Protein AF-A0A382N8J2-F1 (afdb_monomer)

Mean predicted aligned error: 7.09 Å

Sequence (133 aa):
MARNKLDDNQYTPSFSGHETFPLKYGWLKKVYDAVASREIHNGSDENPNLFKSDEAIAIFGVGKNMVISMKHWALSTGIILEEKKGKSIISVSDLGHFLFGKDGRDPYMENPNTLWLLHWILTRNPKKTLNYY

Solvent-accessible surface area (backbone atoms only — not comparable to full-atom values): 7934 Å² total; per-residue (Å²): 128,67,90,48,76,82,61,33,92,85,54,72,81,52,80,84,56,31,77,91,53,75,94,56,89,60,42,59,48,55,52,48,52,60,44,51,55,42,45,74,74,62,44,72,86,70,47,83,46,74,78,74,44,76,62,30,30,68,74,70,71,44,58,71,62,54,46,44,18,46,53,39,49,27,55,53,55,43,34,31,47,77,46,82,73,100,50,62,32,62,44,70,26,74,61,26,44,49,32,50,29,100,89,25,79,40,54,75,68,78,48,67,67,57,55,51,51,43,49,53,45,39,54,69,34,84,54,54,60,84,85,58,122

Nearest PDB structures (foldseek):
  6lb9-assembly1_B  TM=8.399E-01  e=4.201E-08  Streptomyces clavuligerus
  6juf-assembly1_B  TM=7.896E-01  e=1.406E-07  Streptomyces clavuligerus
  3c7j-assembly1_B-2  TM=4.631E-01  e=6.061E-01  Pseudomonas syringae pv. tomato str. DC3000
  9jpj-assembly1_J  TM=5.594E-01  e=1.499E+00  Achromobacter denitrificans NBRC 15125
  4tv7-a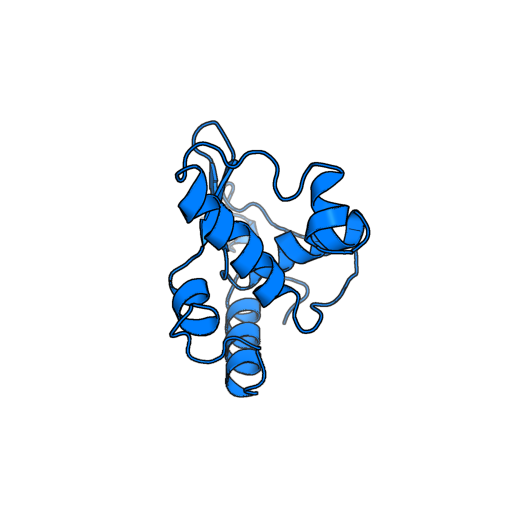ssembly2_C  TM=4.306E-01  e=9.250E-01  Bacillus subtilis subsp. subtilis str. 168

InterPro domains:
  IPR025248 Domain of unknown function DUF4007 [PF13182] (15-131)

pLDDT: mean 83.09, std 13.51, range [45.25, 97.12]

Structure (mmCIF, N/CA/C/O backbone):
data_AF-A0A382N8J2-F1
#
_entry.id   AF-A0A382N8J2-F1
#
loop_
_atom_site.group_PDB
_atom_site.id
_atom_site.type_symbol
_atom_site.label_atom_id
_atom_site.label_alt_id
_atom_site.label_comp_id
_atom_site.label_asym_id
_atom_site.label_entity_id
_atom_site.label_seq_id
_atom_site.pdbx_PDB_ins_code
_atom_site.Cartn_x
_atom_site.Cartn_y
_atom_site.Cartn_z
_atom_site.occupancy
_atom_site.B_iso_or_equiv
_atom_site.auth_seq_id
_atom_site.auth_comp_id
_atom_site.auth_asym_id
_atom_site.auth_atom_id
_atom_site.pdbx_PDB_model_num
ATOM 1 N N . MET A 1 1 ? 0.813 26.564 -25.913 1.00 53.34 1 MET A N 1
ATOM 2 C CA . MET A 1 1 ? 0.969 25.096 -25.813 1.00 53.34 1 MET A CA 1
ATOM 3 C C . MET A 1 1 ? 1.863 24.805 -24.623 1.00 53.34 1 MET A C 1
ATOM 5 O O . MET A 1 1 ? 2.928 25.409 -24.553 1.00 53.34 1 MET A O 1
ATOM 9 N N . ALA A 1 2 ? 1.420 23.958 -23.691 1.00 54.78 2 ALA A N 1
ATOM 10 C CA . ALA A 1 2 ? 2.262 23.475 -22.595 1.00 54.78 2 ALA A CA 1
ATOM 11 C C . ALA A 1 2 ? 3.475 22.735 -23.187 1.00 54.78 2 ALA A C 1
ATOM 13 O O . ALA A 1 2 ? 3.298 21.923 -24.098 1.00 54.78 2 ALA A O 1
ATOM 14 N N . ARG A 1 3 ? 4.698 23.059 -22.745 1.00 68.00 3 ARG A N 1
ATOM 15 C CA . ARG A 1 3 ? 5.928 22.461 -23.299 1.00 68.00 3 ARG A CA 1
ATOM 16 C C . ARG A 1 3 ? 6.221 21.100 -22.669 1.00 68.00 3 ARG A C 1
ATOM 18 O O . ARG A 1 3 ? 6.920 20.290 -23.269 1.00 68.00 3 ARG A O 1
ATOM 25 N N . ASN A 1 4 ? 5.669 20.830 -21.489 1.00 68.06 4 ASN A N 1
ATOM 26 C CA . ASN A 1 4 ? 5.754 19.552 -20.790 1.00 68.06 4 ASN A CA 1
ATOM 27 C C . ASN A 1 4 ? 4.488 19.317 -19.928 1.00 68.06 4 ASN A C 1
ATOM 29 O O . ASN A 1 4 ? 3.634 20.193 -19.805 1.00 68.06 4 ASN A O 1
ATOM 33 N N . LYS A 1 5 ? 4.364 18.132 -19.309 1.00 65.69 5 LYS A N 1
ATOM 34 C CA . LYS A 1 5 ? 3.258 17.818 -18.377 1.00 65.69 5 LYS A CA 1
ATOM 35 C C . LYS A 1 5 ? 3.278 18.645 -17.083 1.00 65.69 5 LYS A C 1
ATOM 37 O O . LYS A 1 5 ? 2.271 18.662 -16.389 1.00 65.69 5 LYS A O 1
ATOM 42 N N . LEU A 1 6 ? 4.403 19.277 -16.743 1.00 67.88 6 LEU A N 1
ATOM 43 C CA . LEU A 1 6 ? 4.531 20.123 -15.552 1.00 67.88 6 LEU A CA 1
ATOM 44 C C . LEU A 1 6 ? 3.935 21.522 -15.783 1.00 67.88 6 LEU A C 1
ATOM 46 O O . LEU A 1 6 ? 3.485 22.145 -14.831 1.00 67.88 6 LEU A O 1
ATOM 50 N N . ASP A 1 7 ? 3.891 21.976 -17.037 1.00 71.06 7 ASP A N 1
ATOM 51 C CA . ASP A 1 7 ? 3.312 23.253 -17.470 1.00 71.06 7 ASP A CA 1
ATOM 52 C C . ASP A 1 7 ? 1.778 23.191 -17.613 1.00 71.06 7 ASP A C 1
ATOM 54 O O . ASP A 1 7 ? 1.141 24.177 -17.989 1.00 71.06 7 ASP A O 1
ATOM 58 N N . ASP A 1 8 ? 1.170 22.024 -17.382 1.00 78.88 8 ASP A N 1
ATOM 59 C CA . ASP A 1 8 ? -0.281 21.866 -17.376 1.00 78.88 8 ASP A CA 1
ATOM 60 C C . ASP A 1 8 ? -0.857 22.376 -16.045 1.00 78.88 8 ASP A C 1
ATOM 62 O O . ASP A 1 8 ? -0.598 21.807 -14.987 1.00 78.88 8 ASP A O 1
ATOM 66 N N . ASN A 1 9 ? -1.697 23.416 -16.093 1.00 73.19 9 ASN A N 1
ATOM 67 C CA . ASN A 1 9 ? -2.364 23.984 -14.913 1.00 73.19 9 ASN A CA 1
ATOM 68 C C . ASN A 1 9 ? -3.280 22.987 -14.173 1.00 73.19 9 ASN A C 1
ATOM 70 O O . ASN A 1 9 ? -3.666 23.251 -13.035 1.00 73.19 9 ASN A O 1
ATOM 74 N N . GLN A 1 10 ? -3.647 21.859 -14.791 1.00 75.75 10 GLN A N 1
ATOM 75 C CA . GLN A 1 10 ? -4.407 20.784 -14.138 1.00 75.75 10 GLN A CA 1
ATOM 76 C C . GLN A 1 10 ? -3.511 19.708 -13.505 1.00 75.75 10 GLN A C 1
ATOM 78 O O . GLN A 1 10 ? -4.001 18.811 -12.808 1.00 75.75 10 GLN A O 1
ATOM 83 N N . TYR A 1 11 ? -2.197 19.764 -13.727 1.00 73.50 11 TYR A N 1
ATOM 84 C CA . TYR A 1 11 ? -1.251 18.834 -13.136 1.00 73.50 11 TYR A CA 1
ATOM 85 C C . TYR A 1 11 ? -0.905 19.260 -11.707 1.00 73.50 11 TYR A C 1
ATOM 87 O O . TYR A 1 11 ? -0.245 20.265 -11.468 1.00 73.50 11 TYR A O 1
ATOM 95 N N . THR A 1 12 ? -1.333 18.464 -10.728 1.00 71.94 12 THR A N 1
ATOM 96 C CA . THR A 1 12 ? -0.886 18.610 -9.340 1.00 71.94 12 THR A CA 1
ATOM 97 C C . THR A 1 12 ? 0.267 17.640 -9.082 1.00 71.94 12 THR A C 1
ATOM 99 O O . THR A 1 12 ? 0.015 16.436 -8.953 1.00 71.94 12 THR A O 1
ATOM 102 N N . PRO A 1 13 ? 1.525 18.112 -9.015 1.00 66.94 13 PRO A N 1
ATOM 103 C CA . PRO A 1 13 ? 2.635 17.251 -8.643 1.00 66.94 13 PRO A CA 1
ATOM 104 C C . PRO A 1 13 ? 2.485 16.757 -7.202 1.00 66.94 13 PRO A C 1
ATOM 106 O O . PRO A 1 13 ? 2.075 17.503 -6.315 1.00 66.94 13 PRO A O 1
ATOM 109 N N . SER A 1 14 ? 2.880 15.509 -6.955 1.00 69.12 14 SER A N 1
ATOM 110 C CA . SER A 1 14 ? 3.022 14.962 -5.607 1.00 69.12 14 SER A CA 1
ATOM 111 C C . SER A 1 14 ? 4.491 14.646 -5.352 1.00 69.12 14 SER A C 1
ATOM 113 O O . SER A 1 14 ? 5.079 13.775 -5.992 1.00 69.12 14 SER A O 1
ATOM 115 N N . PHE A 1 15 ? 5.070 15.379 -4.406 1.00 66.12 15 PHE A N 1
ATOM 116 C CA . PHE A 1 15 ? 6.401 15.156 -3.863 1.00 66.12 15 PHE A CA 1
ATOM 117 C C . PHE A 1 15 ? 6.219 14.930 -2.370 1.00 66.12 15 PHE A C 1
ATOM 119 O O . PHE A 1 15 ? 5.699 15.811 -1.693 1.00 66.12 15 PHE A O 1
ATOM 126 N N . SER A 1 16 ? 6.627 13.771 -1.855 1.00 68.38 16 SER A N 1
ATOM 127 C CA . SER A 1 16 ? 6.334 13.340 -0.480 1.00 68.38 16 SER A CA 1
ATOM 128 C C . SER A 1 16 ? 4.887 12.865 -0.244 1.00 68.38 16 SER A C 1
ATOM 130 O O . SER A 1 16 ? 3.967 13.142 -1.013 1.00 68.38 16 SER A O 1
ATOM 132 N N . GLY A 1 17 ? 4.721 12.055 0.804 1.00 75.12 17 GLY A N 1
ATOM 133 C CA . GLY A 1 17 ? 3.477 11.357 1.166 1.00 75.12 17 GLY A CA 1
ATOM 134 C C . GLY A 1 17 ? 3.718 10.015 1.864 1.00 75.12 17 GLY A C 1
ATOM 135 O O . GLY A 1 17 ? 2.885 9.545 2.631 1.00 75.12 17 GLY A O 1
ATOM 136 N N . HIS A 1 18 ? 4.900 9.425 1.671 1.00 80.25 18 HIS A N 1
ATOM 137 C CA . HIS A 1 18 ? 5.325 8.220 2.384 1.00 80.25 18 HIS A CA 1
ATOM 138 C C . HIS A 1 18 ? 6.056 8.513 3.707 1.00 80.25 18 HIS A C 1
ATOM 140 O O . HIS A 1 18 ? 6.532 7.570 4.333 1.00 80.25 18 HIS A O 1
ATOM 146 N N . GLU A 1 19 ? 6.172 9.776 4.142 1.00 84.75 19 GLU A N 1
ATOM 147 C CA . GLU A 1 19 ? 6.824 10.164 5.412 1.00 84.75 19 GLU A CA 1
ATOM 148 C C . GLU A 1 19 ? 8.220 9.531 5.589 1.00 84.75 19 GLU A C 1
ATOM 150 O O . GLU A 1 19 ? 8.565 9.045 6.661 1.00 84.75 19 GLU A O 1
ATOM 155 N N . THR A 1 20 ? 9.014 9.456 4.511 1.00 85.25 20 THR A N 1
ATOM 156 C CA . THR A 1 20 ? 10.336 8.781 4.438 1.00 85.25 20 THR A CA 1
ATOM 157 C C . THR A 1 20 ? 10.343 7.256 4.634 1.00 85.25 20 THR A C 1
ATOM 159 O O . THR A 1 20 ? 11.380 6.624 4.454 1.00 85.25 20 THR A O 1
ATOM 162 N N . PHE A 1 21 ? 9.195 6.621 4.893 1.00 90.44 21 PHE A N 1
ATOM 163 C CA . PHE A 1 21 ? 9.118 5.168 5.034 1.00 90.44 21 PHE A CA 1
ATOM 164 C C . PHE A 1 21 ? 9.082 4.454 3.675 1.00 90.44 21 PHE A C 1
ATOM 166 O O . PHE A 1 21 ? 8.201 4.750 2.857 1.00 90.44 21 PHE A O 1
ATOM 173 N N . PRO A 1 22 ? 9.962 3.463 3.438 1.00 90.81 22 PRO A N 1
ATOM 174 C CA . PRO A 1 22 ? 9.831 2.586 2.284 1.00 90.81 22 PRO A CA 1
ATOM 175 C C . PRO A 1 22 ? 8.585 1.702 2.418 1.00 90.81 22 PRO A C 1
ATOM 177 O O . PRO A 1 22 ? 8.068 1.488 3.520 1.00 90.81 22 PRO A O 1
ATOM 180 N N . LEU A 1 23 ? 8.114 1.162 1.293 1.00 90.69 23 LEU A N 1
ATOM 181 C CA . LEU A 1 23 ? 7.069 0.146 1.301 1.00 90.69 23 LEU A CA 1
ATOM 182 C C . LEU A 1 23 ? 7.580 -1.109 2.020 1.00 90.69 23 LEU A C 1
ATOM 184 O O . LEU A 1 23 ? 8.597 -1.676 1.628 1.00 90.69 23 LEU A O 1
ATOM 188 N N . LYS A 1 24 ? 6.875 -1.545 3.068 1.00 92.56 24 LYS A N 1
ATOM 189 C CA . LYS A 1 24 ? 7.223 -2.756 3.820 1.00 92.56 24 LYS A CA 1
ATOM 190 C C . LYS A 1 24 ? 6.329 -3.931 3.439 1.00 92.56 24 LYS A C 1
ATOM 192 O O . LYS A 1 24 ? 5.173 -3.755 3.049 1.00 92.56 24 LYS A O 1
ATOM 197 N N . TYR A 1 25 ? 6.864 -5.135 3.616 1.00 91.94 25 TYR A N 1
ATOM 198 C CA . TYR A 1 25 ? 6.119 -6.378 3.444 1.00 91.94 25 TYR A CA 1
ATOM 199 C C . TYR A 1 25 ? 4.830 -6.393 4.284 1.00 91.94 25 TYR A C 1
ATOM 201 O O . TYR A 1 25 ? 4.785 -5.865 5.399 1.00 91.94 25 TYR A O 1
ATOM 209 N N . GLY A 1 26 ? 3.758 -6.952 3.720 1.00 91.38 26 GLY A N 1
ATOM 210 C CA . GLY A 1 26 ? 2.444 -7.056 4.360 1.00 91.38 26 GLY A CA 1
ATOM 211 C C . GLY A 1 26 ? 1.656 -5.744 4.490 1.00 91.38 26 GLY A C 1
ATOM 212 O O . GLY A 1 26 ? 0.478 -5.783 4.838 1.00 91.38 26 GLY A O 1
ATOM 213 N N . TRP A 1 27 ? 2.240 -4.575 4.196 1.00 95.25 27 TRP A N 1
ATOM 214 C CA . TRP A 1 27 ? 1.516 -3.302 4.305 1.00 95.25 27 TRP A CA 1
ATOM 215 C C . TRP A 1 27 ? 0.342 -3.215 3.332 1.00 95.25 27 TRP A C 1
ATOM 217 O O . TRP A 1 27 ? -0.762 -2.881 3.757 1.00 95.25 27 TRP A O 1
ATOM 227 N N . LEU A 1 28 ? 0.555 -3.553 2.056 1.00 96.25 28 LEU A N 1
ATOM 228 C CA . LEU A 1 28 ? -0.508 -3.505 1.046 1.00 96.25 28 LEU A CA 1
ATOM 229 C C . LEU A 1 28 ? -1.650 -4.468 1.378 1.00 96.25 28 LEU A C 1
ATOM 231 O O . LEU A 1 28 ? -2.807 -4.070 1.296 1.00 96.25 28 LEU A O 1
ATOM 235 N N . LYS A 1 29 ? -1.328 -5.684 1.837 1.00 95.56 29 LYS A N 1
ATOM 236 C CA . LYS A 1 29 ? -2.325 -6.670 2.266 1.00 95.56 29 LYS A CA 1
ATOM 237 C C . LYS A 1 29 ? -3.153 -6.173 3.449 1.00 95.56 29 LYS A C 1
ATOM 239 O O . LYS A 1 29 ? -4.375 -6.215 3.390 1.00 95.56 29 LYS A O 1
ATOM 244 N N . LYS A 1 30 ? -2.511 -5.626 4.489 1.00 95.06 30 LYS A N 1
ATOM 245 C CA . LYS A 1 30 ? -3.233 -5.055 5.639 1.00 95.06 30 LYS A CA 1
ATOM 246 C C . LYS A 1 30 ? -4.165 -3.918 5.228 1.00 95.06 30 LYS A C 1
ATOM 248 O O . LYS A 1 30 ? -5.278 -3.829 5.735 1.00 95.06 30 LYS A O 1
ATOM 253 N N . VAL A 1 3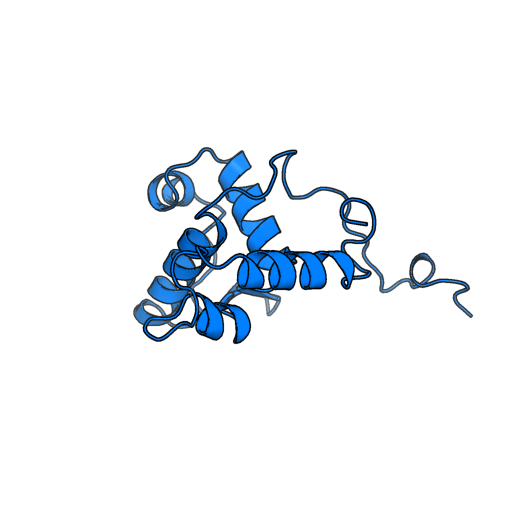1 ? -3.716 -3.047 4.321 1.00 95.44 31 VAL A N 1
ATOM 254 C CA . VAL A 1 31 ? -4.565 -1.974 3.784 1.00 95.44 31 VAL A CA 1
ATOM 255 C C . VAL A 1 31 ? -5.748 -2.548 3.012 1.00 95.44 31 VAL A C 1
ATOM 257 O O . VAL A 1 31 ? -6.875 -2.134 3.270 1.00 95.44 31 VAL A O 1
ATOM 260 N N . TYR A 1 32 ? -5.503 -3.507 2.118 1.00 95.81 32 TYR A N 1
ATOM 261 C CA . TYR A 1 32 ? -6.553 -4.200 1.376 1.00 95.81 32 TYR A CA 1
ATOM 262 C C . TYR A 1 32 ? -7.604 -4.792 2.325 1.00 95.81 32 TYR A C 1
ATOM 264 O O . TYR A 1 32 ? -8.781 -4.477 2.188 1.00 95.81 32 TYR A O 1
ATOM 272 N N . ASP A 1 33 ? -7.183 -5.561 3.333 1.00 94.62 33 ASP A N 1
ATOM 273 C CA . ASP A 1 33 ? -8.096 -6.220 4.276 1.00 94.62 33 ASP A CA 1
ATOM 274 C C . ASP A 1 33 ? -8.953 -5.224 5.047 1.00 94.62 33 ASP A C 1
ATOM 276 O O . ASP A 1 33 ? -10.158 -5.423 5.209 1.00 94.62 33 ASP A O 1
ATOM 280 N N . ALA A 1 34 ? -8.337 -4.135 5.508 1.00 92.75 34 ALA A N 1
ATOM 281 C CA . ALA A 1 34 ? -9.021 -3.117 6.286 1.00 92.75 34 ALA A CA 1
ATOM 282 C C . ALA A 1 34 ? -10.067 -2.350 5.459 1.00 92.75 34 ALA A C 1
ATOM 284 O O . ALA A 1 34 ? -11.122 -2.001 5.990 1.00 92.75 34 ALA A O 1
ATOM 285 N N . VAL A 1 35 ? -9.800 -2.100 4.171 1.00 92.38 35 VAL A N 1
ATOM 286 C CA . VAL A 1 35 ? -10.768 -1.454 3.268 1.00 92.38 35 VAL A CA 1
ATOM 287 C C . VAL A 1 35 ? -11.857 -2.444 2.850 1.00 92.38 35 VAL A C 1
ATOM 289 O O . VAL A 1 35 ? -13.033 -2.142 3.038 1.00 92.38 35 VAL A O 1
ATOM 292 N N . ALA A 1 36 ? -11.484 -3.643 2.391 1.00 91.62 36 ALA A N 1
ATOM 293 C CA . ALA A 1 36 ? -12.418 -4.676 1.938 1.00 91.62 36 ALA A CA 1
ATOM 294 C C . ALA A 1 36 ? -13.414 -5.079 3.037 1.00 91.62 36 ALA A C 1
ATOM 296 O O . ALA A 1 36 ? -14.613 -5.189 2.791 1.00 91.62 36 ALA A O 1
ATOM 297 N N . SER A 1 37 ? -12.941 -5.243 4.279 1.00 88.56 37 SER A N 1
ATOM 298 C CA . SER A 1 37 ? -13.818 -5.580 5.409 1.00 88.56 37 SER A CA 1
ATOM 299 C C . SER A 1 37 ? -14.857 -4.485 5.666 1.00 88.56 37 SER A C 1
ATOM 301 O O . SER A 1 37 ? -16.000 -4.780 6.004 1.00 88.56 37 SER A O 1
ATOM 303 N N . ARG A 1 38 ? -14.496 -3.209 5.481 1.00 82.75 38 ARG A N 1
ATOM 304 C CA . ARG A 1 38 ? -15.429 -2.090 5.681 1.00 82.75 38 ARG A CA 1
ATOM 305 C C . ARG A 1 38 ? -16.437 -1.941 4.551 1.00 82.75 38 ARG A C 1
ATOM 307 O O . ARG A 1 38 ? -17.592 -1.647 4.840 1.00 82.75 38 ARG A O 1
ATOM 314 N N . GLU A 1 39 ? -16.027 -2.174 3.305 1.00 81.44 39 GLU A N 1
ATOM 315 C CA . GLU A 1 39 ? -16.949 -2.185 2.160 1.00 81.44 39 GLU A CA 1
ATOM 316 C C . GLU A 1 39 ? -18.066 -3.219 2.348 1.00 81.44 39 GLU A C 1
ATOM 318 O O . GLU A 1 39 ? -19.224 -2.926 2.058 1.00 81.44 39 GLU A O 1
ATOM 323 N N . ILE A 1 40 ? -17.734 -4.392 2.901 1.00 74.25 40 ILE A N 1
ATOM 324 C CA . ILE A 1 40 ? -18.700 -5.461 3.195 1.00 74.25 40 ILE A CA 1
ATOM 325 C C . ILE A 1 40 ? -19.684 -5.055 4.303 1.00 74.25 40 ILE A C 1
ATOM 327 O O . ILE A 1 40 ? -20.864 -5.387 4.218 1.00 74.25 40 ILE A O 1
ATOM 331 N N . HIS A 1 41 ? -19.218 -4.368 5.351 1.00 65.06 41 HIS A N 1
ATOM 332 C CA . HIS A 1 41 ? -20.031 -4.097 6.542 1.00 65.06 41 HIS A CA 1
ATOM 333 C C . HIS A 1 41 ? -20.890 -2.828 6.465 1.00 65.06 41 HIS A C 1
ATOM 335 O O . HIS A 1 41 ? -22.016 -2.851 6.956 1.00 65.06 41 HIS A O 1
ATOM 341 N N . ASN A 1 42 ? -20.394 -1.743 5.862 1.00 61.34 42 ASN A N 1
ATOM 342 C CA . ASN A 1 42 ? -21.026 -0.419 5.979 1.00 61.34 42 ASN A CA 1
ATOM 343 C C . ASN A 1 42 ? -21.509 0.166 4.640 1.00 61.34 42 ASN A C 1
ATOM 345 O O . ASN A 1 42 ? -22.039 1.275 4.610 1.00 61.34 42 ASN A O 1
ATOM 349 N N . GLY A 1 43 ? -21.322 -0.552 3.527 1.00 59.12 43 GLY A N 1
ATOM 350 C CA . GLY A 1 43 ? -21.494 0.017 2.191 1.00 59.12 43 GLY A CA 1
ATOM 351 C C . GLY A 1 43 ? -20.435 1.084 1.875 1.00 59.12 43 GLY A C 1
ATOM 352 O O . GLY A 1 43 ? -19.716 1.581 2.743 1.00 59.12 43 GLY A O 1
ATOM 353 N N . SER A 1 44 ? -20.297 1.442 0.601 1.00 58.06 44 SER A N 1
ATOM 354 C CA . SER A 1 44 ? -19.243 2.351 0.121 1.00 58.06 44 SER A CA 1
ATOM 355 C C . SER A 1 44 ? -19.360 3.802 0.625 1.00 58.06 44 SER A C 1
ATOM 357 O O . SER A 1 44 ? -18.393 4.555 0.521 1.00 58.06 44 SER A O 1
ATOM 359 N N . ASP A 1 45 ? -20.504 4.207 1.185 1.00 54.91 45 ASP A N 1
ATOM 360 C CA . ASP A 1 45 ? -20.808 5.614 1.495 1.00 54.91 45 ASP A CA 1
ATOM 361 C C . ASP A 1 45 ? -20.334 6.095 2.884 1.00 54.91 45 ASP A C 1
ATOM 363 O O . ASP A 1 45 ? -20.255 7.305 3.125 1.00 54.91 45 ASP A O 1
ATOM 367 N N . GLU A 1 46 ? -19.929 5.194 3.790 1.00 54.22 46 GLU A N 1
ATOM 368 C CA . GLU A 1 46 ? -19.542 5.538 5.173 1.00 54.22 46 GLU A CA 1
ATOM 369 C C . GLU A 1 46 ? -18.054 5.316 5.503 1.00 54.22 46 GLU A C 1
ATOM 371 O O . GLU A 1 46 ? -17.691 4.917 6.611 1.00 54.22 46 GLU A O 1
ATOM 376 N N . ASN A 1 47 ? -17.141 5.671 4.590 1.00 57.06 47 ASN A N 1
ATOM 377 C CA . ASN A 1 47 ? -15.695 5.480 4.805 1.00 57.06 47 ASN A CA 1
ATOM 378 C C . ASN A 1 47 ? -14.834 6.720 5.202 1.00 57.06 47 ASN A C 1
ATOM 380 O O . ASN A 1 47 ? -13.704 6.829 4.720 1.00 57.06 47 ASN A O 1
ATOM 384 N N . PRO A 1 48 ? -15.228 7.663 6.098 1.00 56.72 48 PRO A N 1
ATOM 385 C CA . PRO A 1 48 ? -14.398 8.857 6.317 1.00 56.72 48 PRO A CA 1
ATOM 386 C C . PRO A 1 48 ? -13.072 8.673 7.082 1.00 56.72 48 PRO A C 1
ATOM 388 O O . PRO A 1 48 ? -12.246 9.584 7.017 1.00 56.72 48 PRO A O 1
ATOM 391 N N . ASN A 1 49 ? -12.834 7.574 7.822 1.00 67.44 49 ASN A N 1
ATOM 392 C CA . ASN A 1 49 ? -11.829 7.616 8.906 1.00 67.44 49 ASN A CA 1
ATOM 393 C C . ASN A 1 49 ? -10.785 6.492 9.011 1.00 67.44 49 ASN A C 1
ATOM 395 O O . ASN A 1 49 ? -9.984 6.540 9.939 1.00 67.44 49 ASN A O 1
ATOM 399 N N . LEU A 1 50 ? -10.699 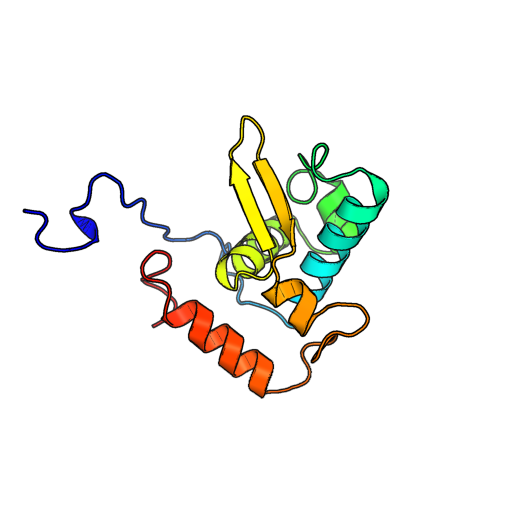5.529 8.080 1.00 80.56 50 LEU A N 1
ATOM 400 C CA . LEU A 1 50 ? -9.773 4.384 8.237 1.00 80.56 50 LEU A CA 1
ATOM 401 C C . LEU A 1 50 ? -8.299 4.788 8.449 1.00 80.56 50 LEU A C 1
ATOM 403 O O . LEU A 1 50 ? -7.546 4.063 9.086 1.00 80.56 50 LEU A O 1
ATOM 407 N N . PHE A 1 51 ? -7.895 5.952 7.941 1.00 85.00 51 PHE A N 1
ATOM 408 C CA . PHE A 1 51 ? -6.518 6.446 8.025 1.00 85.00 51 PHE A CA 1
ATOM 409 C C . PHE A 1 51 ? -6.371 7.731 8.855 1.00 85.00 51 PHE A C 1
ATOM 411 O O . PHE A 1 51 ? -5.319 8.366 8.795 1.00 85.00 51 PHE A O 1
ATOM 418 N N . LYS A 1 52 ? -7.425 8.175 9.555 1.00 73.31 52 LYS A N 1
ATOM 419 C CA . LYS A 1 52 ? -7.473 9.503 10.199 1.00 73.31 52 LYS A CA 1
ATOM 420 C C . LYS A 1 52 ? -7.788 9.494 11.701 1.00 73.31 52 LYS A C 1
ATOM 422 O O . LYS A 1 52 ? -7.725 10.560 12.305 1.00 73.31 52 LYS A O 1
ATOM 427 N N . SER A 1 53 ? -8.062 8.342 12.312 1.00 71.12 53 SER A N 1
ATOM 428 C CA . SER A 1 53 ? -8.341 8.216 13.751 1.00 71.12 53 SER A CA 1
ATOM 429 C C 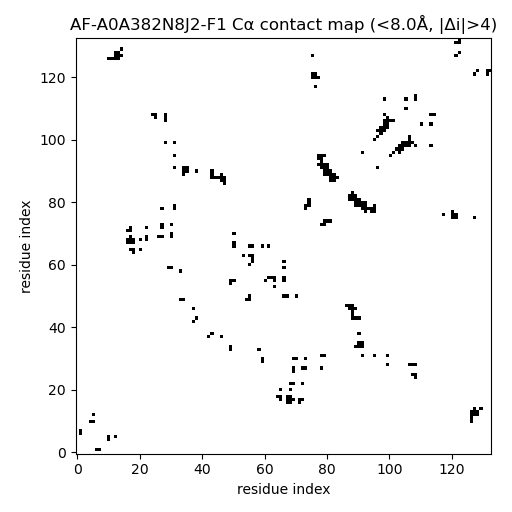. SER A 1 53 ? -7.258 7.429 14.497 1.00 71.12 53 SER A C 1
ATOM 431 O O . SER A 1 53 ? -6.469 6.704 13.888 1.00 71.12 53 SER A O 1
ATOM 433 N N . ASP A 1 54 ? -7.244 7.531 15.829 1.00 78.50 54 ASP A N 1
ATOM 434 C CA . ASP A 1 54 ? -6.409 6.685 16.699 1.00 78.50 54 ASP A CA 1
ATOM 435 C C . ASP A 1 54 ? -6.736 5.190 16.532 1.00 78.50 54 ASP A C 1
ATOM 437 O O . ASP A 1 54 ? -5.879 4.326 16.707 1.00 78.50 54 ASP A O 1
ATOM 441 N N . GLU A 1 55 ? -7.950 4.868 16.081 1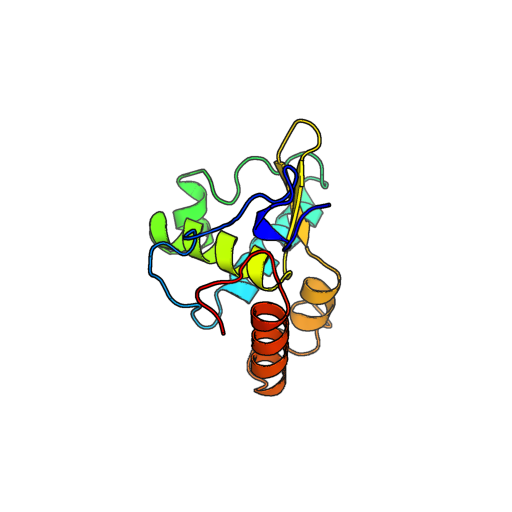.00 82.06 55 GLU A N 1
ATOM 442 C CA . GLU A 1 55 ? -8.355 3.502 15.740 1.00 82.06 55 GLU A CA 1
ATOM 443 C C . GLU A 1 55 ? -7.509 2.935 14.595 1.00 82.06 55 GLU A C 1
ATOM 445 O O . GLU A 1 55 ? -7.250 1.736 14.562 1.00 82.06 55 GLU A O 1
ATOM 450 N N . ALA A 1 56 ? -7.027 3.776 13.673 1.00 86.25 56 ALA A N 1
ATOM 451 C CA . ALA A 1 56 ? -6.158 3.336 12.586 1.00 86.25 56 ALA A CA 1
ATOM 452 C C . ALA A 1 56 ? -4.840 2.751 13.117 1.00 86.25 56 ALA A C 1
ATOM 454 O O . ALA A 1 56 ? -4.329 1.772 12.572 1.00 86.25 56 ALA A O 1
ATOM 455 N N . ILE A 1 57 ? -4.309 3.315 14.207 1.00 88.00 57 ILE A N 1
ATOM 456 C CA . ILE A 1 57 ? -3.106 2.804 14.877 1.00 88.00 57 ILE A CA 1
ATOM 457 C C . ILE A 1 57 ? -3.381 1.402 15.426 1.00 88.00 57 ILE A C 1
ATOM 459 O O . ILE A 1 57 ? -2.567 0.503 15.221 1.00 88.00 57 ILE A O 1
ATOM 463 N N . ALA A 1 58 ? -4.540 1.199 16.058 1.00 88.19 58 ALA A N 1
ATOM 464 C CA . ALA A 1 58 ? -4.948 -0.100 16.586 1.00 88.19 58 ALA A CA 1
ATOM 465 C C . ALA A 1 58 ? -5.194 -1.135 15.472 1.00 88.19 58 ALA A C 1
ATOM 467 O O . ALA A 1 58 ? -4.707 -2.258 15.566 1.00 88.19 58 ALA A O 1
ATOM 468 N N . ILE A 1 59 ? -5.884 -0.748 14.393 1.00 89.12 59 ILE A N 1
ATOM 469 C CA . ILE A 1 59 ? -6.197 -1.625 13.251 1.00 89.12 59 ILE A CA 1
ATOM 470 C C . ILE A 1 59 ? -4.921 -2.076 12.537 1.00 89.12 59 ILE A C 1
ATOM 472 O O . ILE A 1 59 ? -4.742 -3.259 12.254 1.00 89.12 59 ILE A O 1
ATOM 476 N N . PHE A 1 60 ? -4.023 -1.140 12.222 1.00 92.19 60 PHE A N 1
ATOM 477 C CA . PHE A 1 60 ? -2.824 -1.458 11.447 1.00 92.19 60 PHE A CA 1
ATOM 478 C C . PHE A 1 60 ? -1.650 -1.934 12.308 1.00 92.19 60 PHE A C 1
ATOM 480 O O . PHE A 1 60 ? -0.695 -2.501 11.754 1.00 92.19 60 PHE A O 1
ATOM 487 N N . GLY A 1 61 ? -1.709 -1.713 13.625 1.00 91.94 61 GLY A N 1
ATOM 488 C CA . GLY A 1 61 ? -0.655 -2.048 14.582 1.00 91.94 61 GLY A CA 1
ATOM 489 C C . GLY A 1 61 ? 0.635 -1.259 14.348 1.00 91.94 61 GLY A C 1
ATOM 490 O O . GLY A 1 61 ? 1.726 -1.801 14.511 1.00 91.94 61 GLY A O 1
ATOM 491 N N . VAL A 1 62 ? 0.535 -0.013 13.871 1.00 92.44 62 VAL A N 1
ATOM 492 C CA . VAL A 1 62 ? 1.690 0.836 13.527 1.00 92.44 62 VAL A CA 1
ATOM 493 C C . VAL A 1 62 ? 1.458 2.285 13.943 1.00 92.44 62 VAL A C 1
ATOM 495 O O . VAL A 1 62 ? 0.323 2.731 14.067 1.00 92.44 62 VAL A O 1
ATOM 498 N N . GLY A 1 63 ? 2.538 3.051 14.117 1.00 91.94 63 GLY A N 1
ATOM 499 C CA . GLY A 1 63 ? 2.445 4.468 14.475 1.00 91.94 63 GLY A CA 1
ATOM 500 C C . GLY A 1 63 ? 1.773 5.332 13.398 1.00 91.94 63 GLY A C 1
ATOM 501 O O . GLY A 1 63 ? 1.788 5.000 12.213 1.00 91.94 63 GLY A O 1
ATOM 502 N N . LYS A 1 64 ? 1.247 6.493 13.808 1.00 90.69 64 LYS A N 1
ATOM 503 C CA . LYS A 1 64 ? 0.500 7.446 12.961 1.00 90.69 64 LYS A CA 1
ATOM 504 C C . LYS A 1 64 ? 1.169 7.750 11.614 1.00 90.69 64 LYS A C 1
ATOM 506 O O . LYS A 1 64 ? 0.516 7.681 10.578 1.00 90.69 64 LYS A O 1
ATOM 511 N N . ASN A 1 65 ? 2.473 8.032 11.610 1.00 91.00 65 ASN A N 1
ATOM 512 C CA . ASN A 1 65 ? 3.192 8.354 10.371 1.00 91.00 65 ASN A CA 1
ATOM 513 C C . ASN A 1 65 ? 3.268 7.149 9.425 1.00 91.00 65 ASN A C 1
ATOM 515 O O . ASN A 1 65 ? 3.138 7.310 8.219 1.00 91.00 65 ASN A O 1
ATOM 519 N N . MET A 1 66 ? 3.387 5.929 9.961 1.00 93.25 66 MET A N 1
ATOM 520 C CA . MET A 1 66 ? 3.375 4.716 9.142 1.00 93.25 66 MET A CA 1
ATOM 521 C C . MET A 1 66 ? 1.994 4.452 8.537 1.00 93.25 66 MET A C 1
ATOM 523 O O . MET A 1 66 ? 1.928 3.986 7.407 1.00 93.25 66 MET A O 1
ATOM 527 N N . VAL A 1 67 ? 0.899 4.776 9.237 1.00 93.69 67 VAL A N 1
ATOM 528 C CA . VAL A 1 67 ? -0.461 4.691 8.669 1.00 93.69 67 VAL A CA 1
ATOM 529 C C . VAL A 1 67 ? -0.593 5.601 7.443 1.00 93.69 67 VA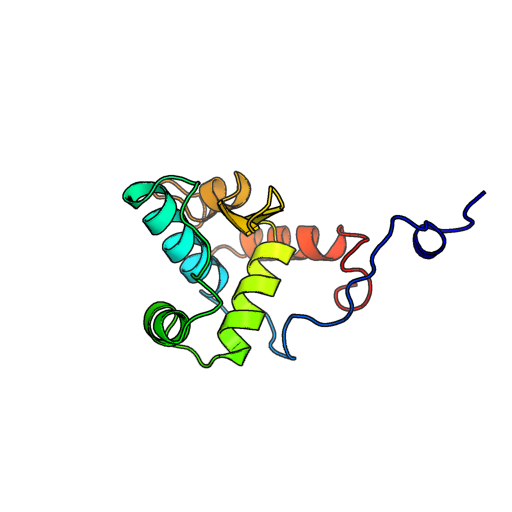L A C 1
ATOM 531 O O . VAL A 1 67 ? -1.117 5.178 6.409 1.00 93.69 67 VAL A O 1
ATOM 534 N N . ILE A 1 68 ? -0.068 6.828 7.527 1.00 91.31 68 ILE A N 1
ATOM 535 C CA . ILE A 1 68 ? -0.037 7.776 6.403 1.00 91.31 68 ILE A CA 1
ATOM 536 C C . ILE A 1 68 ? 0.766 7.181 5.237 1.00 91.31 68 ILE A C 1
ATOM 538 O O . ILE A 1 68 ? 0.272 7.141 4.107 1.00 91.31 68 ILE A O 1
ATOM 542 N N . SER A 1 69 ? 1.945 6.617 5.513 1.00 92.81 69 SER A N 1
ATOM 543 C CA . SER A 1 69 ? 2.762 5.943 4.500 1.00 92.81 69 SER A CA 1
ATOM 544 C C . SER A 1 69 ? 2.062 4.739 3.873 1.00 92.81 69 SER A C 1
ATOM 546 O O . SER A 1 69 ? 2.122 4.561 2.658 1.00 92.81 69 SER A O 1
ATOM 548 N N . MET A 1 70 ? 1.378 3.915 4.671 1.00 95.06 70 MET A N 1
ATOM 549 C CA . MET A 1 70 ? 0.611 2.760 4.194 1.00 95.06 70 MET A CA 1
ATOM 550 C C . MET A 1 70 ? -0.478 3.194 3.212 1.00 95.06 70 MET A C 1
ATOM 552 O O . MET A 1 70 ? -0.574 2.626 2.122 1.00 95.06 70 MET A O 1
ATOM 556 N N . LYS A 1 71 ? -1.239 4.246 3.551 1.00 93.25 71 LYS A N 1
ATOM 557 C CA . LYS A 1 71 ? -2.234 4.836 2.645 1.00 93.25 71 LYS A CA 1
ATOM 558 C C . LYS A 1 71 ? -1.584 5.311 1.346 1.00 93.25 71 LYS A C 1
ATOM 560 O O . LYS A 1 71 ? -2.069 4.993 0.260 1.00 93.25 71 LYS A O 1
ATOM 565 N N . HIS A 1 72 ? -0.482 6.056 1.450 1.00 91.44 72 HIS A N 1
ATOM 566 C CA . HIS A 1 72 ? 0.238 6.572 0.285 1.00 91.44 72 HIS A CA 1
ATOM 567 C C . HIS A 1 72 ? 0.685 5.449 -0.647 1.00 91.44 72 HIS A C 1
ATOM 569 O O . HIS A 1 72 ? 0.466 5.529 -1.856 1.00 91.44 72 HIS A O 1
ATOM 575 N N . TRP A 1 73 ? 1.281 4.388 -0.107 1.00 93.69 73 TRP A N 1
ATOM 576 C CA . TRP A 1 73 ? 1.753 3.265 -0.910 1.00 93.69 73 TRP A CA 1
ATOM 577 C C . TRP A 1 73 ? 0.616 2.496 -1.572 1.00 93.69 73 TRP A C 1
ATOM 579 O O . TRP A 1 73 ? 0.716 2.189 -2.761 1.00 93.69 73 TRP A O 1
ATOM 589 N N . ALA A 1 74 ? -0.483 2.253 -0.860 1.00 94.81 74 ALA A N 1
ATOM 590 C CA . ALA A 1 74 ? -1.649 1.576 -1.419 1.00 94.81 74 ALA A CA 1
ATOM 591 C C . ALA A 1 74 ? -2.305 2.388 -2.555 1.00 94.81 74 ALA A C 1
ATOM 593 O O . ALA A 1 74 ? -2.645 1.825 -3.594 1.00 94.81 74 ALA A O 1
ATOM 594 N N . LEU A 1 75 ? -2.378 3.719 -2.424 1.00 92.31 75 LEU A N 1
ATOM 595 C CA . LEU A 1 75 ? -2.821 4.615 -3.505 1.00 92.31 75 LEU A CA 1
ATOM 596 C C . LEU A 1 75 ? -1.796 4.744 -4.645 1.00 92.31 75 LEU A C 1
ATOM 598 O O . LEU A 1 75 ? -2.132 5.128 -5.762 1.00 92.31 75 LEU A O 1
ATOM 602 N N . SER A 1 76 ? -0.507 4.534 -4.381 1.00 91.25 76 SER A N 1
ATOM 603 C CA . SER A 1 76 ? 0.568 4.628 -5.391 1.00 91.25 76 SER A CA 1
ATOM 604 C C . SER A 1 76 ? 0.680 3.398 -6.254 1.00 91.25 76 SER A C 1
ATOM 606 O O . SER A 1 76 ? 0.894 3.520 -7.455 1.00 91.25 76 SER A O 1
ATOM 608 N N . THR A 1 77 ? 0.448 2.247 -5.650 1.00 93.06 77 THR A N 1
ATOM 609 C CA . THR A 1 77 ? 0.371 0.960 -6.334 1.00 93.06 77 THR A CA 1
ATOM 610 C C . THR A 1 77 ? -1.003 0.699 -6.949 1.00 93.06 77 THR A C 1
ATOM 612 O O . THR A 1 77 ? -1.150 -0.237 -7.725 1.00 93.06 77 THR A O 1
ATOM 615 N N . GLY A 1 78 ? -2.005 1.526 -6.632 1.00 93.38 78 GLY A N 1
ATOM 616 C CA . GLY A 1 78 ? -3.362 1.377 -7.150 1.00 93.38 78 GLY A CA 1
ATOM 617 C C . GLY A 1 78 ? -4.099 0.175 -6.568 1.00 93.38 78 GLY A C 1
ATOM 618 O O . GLY A 1 78 ? -5.031 -0.305 -7.195 1.00 93.38 78 GLY A O 1
ATOM 619 N N . ILE A 1 79 ? -3.693 -0.323 -5.396 1.00 95.75 79 ILE A N 1
ATOM 620 C CA . ILE A 1 79 ? -4.411 -1.378 -4.658 1.00 95.75 79 ILE A CA 1
ATOM 621 C C . ILE A 1 79 ? -5.743 -0.854 -4.117 1.00 95.75 79 ILE A C 1
ATOM 623 O O . ILE A 1 79 ? -6.731 -1.583 -4.072 1.00 95.75 79 ILE A O 1
ATOM 627 N N . ILE A 1 80 ? -5.761 0.423 -3.740 1.00 94.50 80 ILE A N 1
ATOM 628 C CA . ILE A 1 80 ? -6.967 1.152 -3.356 1.00 94.50 80 ILE A CA 1
ATOM 629 C C . ILE A 1 80 ? -7.119 2.390 -4.238 1.00 94.50 80 ILE A C 1
ATOM 631 O O . ILE A 1 80 ? -6.130 2.929 -4.749 1.00 94.50 80 ILE A O 1
ATOM 635 N N . LEU A 1 81 ? -8.354 2.849 -4.378 1.00 92.25 81 LEU A N 1
ATOM 636 C CA . LEU A 1 81 ? -8.732 4.067 -5.082 1.00 92.25 81 LEU A CA 1
ATOM 637 C C . LEU A 1 81 ? -9.331 5.060 -4.087 1.00 92.25 81 LEU A C 1
ATOM 639 O O . LEU A 1 81 ? -9.878 4.677 -3.056 1.00 92.25 81 LEU A O 1
ATOM 643 N N . GLU A 1 82 ? -9.195 6.350 -4.386 1.00 89.12 82 GLU A N 1
ATOM 644 C CA . GLU A 1 82 ? -9.813 7.421 -3.608 1.00 89.12 82 GLU A CA 1
ATOM 645 C C . GLU A 1 82 ? -10.609 8.327 -4.550 1.00 89.12 82 GLU A C 1
ATOM 647 O O . GLU A 1 82 ? -10.036 9.004 -5.407 1.00 89.12 82 GLU A O 1
ATOM 652 N N . GLU A 1 83 ? -11.931 8.343 -4.383 1.00 85.94 83 GLU A N 1
ATOM 653 C CA . GLU A 1 83 ? -12.838 9.242 -5.092 1.00 85.94 83 GLU A CA 1
ATOM 654 C C . GLU A 1 83 ? -13.225 10.424 -4.201 1.00 85.94 83 GLU A C 1
ATOM 656 O O . GLU A 1 83 ? -13.551 10.269 -3.023 1.00 85.94 83 GLU A O 1
ATOM 661 N N . LYS A 1 84 ? -13.232 11.631 -4.773 1.00 77.69 84 LYS A N 1
ATOM 662 C CA . LYS A 1 84 ? -13.693 12.844 -4.089 1.00 77.69 84 LYS A CA 1
ATOM 663 C C . LYS A 1 84 ? -15.084 13.222 -4.597 1.00 77.69 84 LYS A C 1
ATOM 665 O O . LYS A 1 84 ? -15.201 13.993 -5.545 1.00 77.69 84 LYS A O 1
ATOM 670 N N . LYS A 1 85 ? -16.134 12.705 -3.954 1.00 67.62 85 LYS A N 1
ATOM 671 C CA . LYS A 1 85 ? -17.539 13.092 -4.193 1.00 67.62 85 LYS A CA 1
ATOM 672 C C . LYS A 1 85 ? -18.107 13.731 -2.925 1.00 67.62 85 LYS A C 1
ATOM 674 O O . LYS A 1 85 ? -18.825 13.102 -2.159 1.00 67.62 85 LYS A O 1
ATOM 679 N N . GLY A 1 86 ? -17.697 14.970 -2.639 1.00 71.31 86 GLY A N 1
ATOM 680 C CA . GLY A 1 86 ? -18.034 15.692 -1.399 1.00 71.31 86 GLY A CA 1
ATOM 681 C C . GLY A 1 86 ? -17.285 15.182 -0.157 1.00 71.31 86 GLY A C 1
ATOM 682 O O . GLY A 1 86 ? -16.651 15.971 0.541 1.00 71.31 86 GLY A O 1
ATOM 683 N N . LYS A 1 87 ? -17.276 13.864 0.076 1.00 71.69 87 LYS A N 1
ATOM 684 C CA . LYS A 1 87 ? -16.396 13.162 1.027 1.00 71.69 87 LYS A CA 1
ATOM 685 C C . LYS A 1 87 ? -15.371 12.309 0.267 1.00 71.69 87 LYS A C 1
ATOM 687 O O . LYS A 1 87 ? -15.592 11.942 -0.885 1.00 71.69 87 LYS A O 1
ATOM 692 N N . SER A 1 88 ? -14.232 12.035 0.909 1.00 77.19 88 SER A N 1
ATOM 693 C CA . SER A 1 88 ? -13.229 11.095 0.387 1.00 77.19 88 SER A CA 1
ATOM 694 C C . SER A 1 88 ? -13.747 9.679 0.601 1.00 77.19 88 SER A C 1
ATOM 696 O O . SER A 1 88 ? -13.862 9.255 1.751 1.00 77.19 88 SER A O 1
ATOM 698 N N . ILE A 1 89 ? -14.070 8.977 -0.481 1.00 84.06 89 ILE A N 1
ATOM 699 C CA . ILE A 1 89 ? -14.468 7.569 -0.453 1.00 84.06 89 ILE A CA 1
ATOM 700 C C . ILE A 1 89 ? -13.258 6.754 -0.882 1.00 84.06 89 ILE A C 1
ATOM 702 O O . ILE A 1 89 ? -12.663 7.027 -1.924 1.00 84.06 89 ILE A O 1
ATOM 706 N N . ILE A 1 90 ? -12.876 5.785 -0.053 1.00 89.12 90 ILE A N 1
ATOM 707 C CA . ILE A 1 90 ? -11.792 4.854 -0.352 1.00 89.12 90 ILE A CA 1
ATOM 708 C C . ILE A 1 90 ? -12.406 3.495 -0.633 1.00 89.12 90 ILE A C 1
ATOM 710 O O . ILE A 1 90 ? -13.185 3.004 0.189 1.00 89.12 90 ILE A O 1
ATOM 714 N N . SER A 1 91 ? -12.010 2.910 -1.759 1.00 91.69 91 SER A N 1
ATOM 715 C CA . SER A 1 91 ? -12.421 1.578 -2.174 1.00 91.69 91 SER A CA 1
ATOM 716 C C . SER A 1 91 ? -11.244 0.726 -2.628 1.00 91.69 91 SER A C 1
ATOM 718 O O . SER A 1 91 ? -10.158 1.234 -2.931 1.00 91.69 91 SER A O 1
ATOM 720 N N . VAL A 1 92 ? -11.446 -0.583 -2.661 1.00 94.69 92 VAL A N 1
ATOM 721 C CA . VAL A 1 92 ? -10.491 -1.517 -3.254 1.00 94.69 92 VAL A CA 1
ATOM 722 C C . VAL A 1 92 ? -10.585 -1.461 -4.782 1.00 94.69 92 VAL A C 1
ATOM 724 O O . VAL A 1 92 ? -11.658 -1.277 -5.350 1.00 94.69 92 VAL A O 1
ATOM 727 N N . SER A 1 93 ? -9.447 -1.581 -5.469 1.00 95.50 93 SER A N 1
ATOM 728 C CA . SER A 1 93 ? -9.415 -1.657 -6.934 1.00 95.50 93 SER A CA 1
ATOM 729 C C . SER A 1 93 ? -9.518 -3.096 -7.447 1.00 95.50 93 SER A C 1
ATOM 731 O O . SER A 1 93 ? -9.234 -4.052 -6.721 1.00 95.50 93 SER A O 1
ATOM 733 N N . ASP A 1 94 ? -9.776 -3.258 -8.747 1.00 96.00 94 ASP A N 1
ATOM 734 C CA . ASP A 1 94 ? -9.710 -4.567 -9.412 1.00 96.00 94 ASP A CA 1
ATOM 735 C C . ASP A 1 94 ? -8.348 -5.252 -9.226 1.00 96.00 94 ASP A C 1
ATOM 737 O O . ASP A 1 94 ? -8.278 -6.463 -9.025 1.00 96.00 94 ASP A O 1
ATOM 741 N N . LEU A 1 95 ? -7.254 -4.480 -9.237 1.00 96.38 95 LEU A N 1
ATOM 742 C CA . LEU A 1 95 ? -5.912 -5.001 -8.969 1.00 96.38 95 LEU A CA 1
ATOM 743 C C . LEU A 1 95 ? -5.783 -5.490 -7.522 1.00 96.38 95 LEU A C 1
ATOM 745 O O . LEU A 1 95 ? -5.189 -6.540 -7.279 1.00 96.38 95 LEU A O 1
ATOM 749 N N . GLY A 1 96 ? -6.335 -4.735 -6.569 1.00 96.56 96 GLY A N 1
ATOM 750 C CA . GLY A 1 96 ? -6.376 -5.124 -5.165 1.00 96.56 96 GLY A CA 1
ATOM 751 C C . GLY A 1 96 ? -7.089 -6.459 -4.981 1.00 96.56 96 GLY A C 1
ATOM 752 O O . GLY A 1 96 ? -6.520 -7.370 -4.383 1.00 96.56 96 GLY A O 1
ATOM 753 N N . HIS A 1 97 ? -8.286 -6.614 -5.553 1.00 96.81 97 HIS A N 1
ATOM 754 C CA . HIS A 1 97 ? -9.030 -7.877 -5.507 1.00 96.81 97 HIS A CA 1
ATOM 755 C C . HIS A 1 97 ? -8.305 -9.015 -6.224 1.00 96.81 97 HIS A C 1
ATOM 757 O O . HIS A 1 97 ? -8.241 -10.127 -5.703 1.00 96.81 97 HIS A O 1
ATOM 763 N N . PHE A 1 98 ? -7.714 -8.737 -7.386 1.00 97.12 98 PHE A N 1
ATOM 764 C CA . PHE A 1 98 ? -6.966 -9.724 -8.157 1.00 97.12 98 PHE A CA 1
ATOM 765 C C . PHE A 1 98 ? -5.764 -10.287 -7.390 1.00 97.12 98 PHE A C 1
ATOM 767 O O . PHE A 1 98 ? -5.500 -11.487 -7.467 1.00 97.12 98 PHE A O 1
ATOM 774 N N . LEU A 1 99 ? -5.032 -9.447 -6.653 1.00 96.88 99 LEU A N 1
ATOM 775 C CA . LEU A 1 99 ? -3.861 -9.881 -5.888 1.00 96.88 99 LEU A CA 1
ATOM 776 C C . LEU A 1 99 ? -4.246 -10.455 -4.524 1.00 96.88 99 LEU A C 1
ATOM 778 O O . LEU A 1 99 ? -3.851 -11.573 -4.201 1.00 96.88 99 LEU A O 1
ATOM 782 N N . PHE A 1 100 ? -5.021 -9.702 -3.743 1.00 96.81 100 PHE A N 1
ATOM 783 C CA . PHE A 1 100 ? -5.207 -9.922 -2.306 1.00 96.81 100 PHE A CA 1
ATOM 784 C C . PHE A 1 100 ? -6.585 -10.444 -1.904 1.00 96.81 100 PHE A C 1
ATOM 786 O O . PHE A 1 100 ? -6.813 -10.704 -0.720 1.00 96.81 100 PHE A O 1
ATOM 793 N N . GLY A 1 101 ? -7.496 -10.598 -2.867 1.00 94.62 101 GLY A N 1
ATOM 794 C CA . GLY A 1 101 ? -8.818 -11.164 -2.636 1.00 94.62 101 GLY A CA 1
ATOM 795 C C . GLY A 1 101 ? -8.792 -12.571 -2.061 1.00 94.62 101 GLY A C 1
ATOM 796 O O . GLY A 1 101 ? -7.759 -13.234 -2.014 1.00 94.62 101 GLY A O 1
ATOM 797 N N . LYS A 1 102 ? -9.970 -13.038 -1.635 1.00 90.62 102 LYS A N 1
ATOM 798 C CA . LYS A 1 102 ? -10.148 -14.393 -1.093 1.00 90.62 102 LYS A CA 1
ATOM 799 C C . LYS A 1 102 ? -9.623 -15.464 -2.058 1.00 90.62 102 LYS A C 1
ATOM 801 O O . LYS A 1 102 ? -8.947 -16.384 -1.620 1.00 90.62 102 LYS A O 1
ATOM 806 N N . ASP A 1 103 ? -9.872 -15.265 -3.352 1.00 92.31 103 ASP A N 1
ATOM 807 C CA . ASP A 1 103 ? -9.364 -16.087 -4.458 1.00 92.31 103 ASP A CA 1
ATOM 808 C C . ASP A 1 103 ? -8.257 -15.353 -5.250 1.00 92.31 103 ASP A C 1
ATOM 810 O O . ASP A 1 103 ? -8.083 -15.542 -6.457 1.00 92.31 103 ASP A O 1
ATOM 814 N N . GLY A 1 104 ? -7.544 -14.446 -4.575 1.00 93.75 104 GLY A N 1
ATOM 815 C CA . GLY A 1 104 ? -6.476 -13.636 -5.146 1.00 93.75 104 GLY A CA 1
ATOM 816 C C . GLY A 1 104 ? -5.268 -14.476 -5.561 1.00 93.75 104 GLY A C 1
ATOM 817 O O . GLY A 1 104 ? -5.025 -15.567 -5.046 1.00 93.75 104 GLY A O 1
ATOM 818 N N . ARG A 1 105 ? -4.491 -13.966 -6.517 1.00 95.88 105 ARG A N 1
ATOM 819 C CA . ARG A 1 105 ? -3.339 -14.680 -7.091 1.00 95.88 105 ARG A CA 1
ATOM 820 C C . ARG A 1 105 ? -2.095 -14.671 -6.213 1.00 95.88 105 ARG A C 1
ATOM 822 O O . ARG A 1 105 ? -1.234 -15.522 -6.412 1.00 95.88 105 ARG A O 1
ATOM 829 N N . ASP A 1 106 ? -1.991 -13.726 -5.285 1.00 95.94 106 ASP A N 1
ATOM 830 C CA . ASP A 1 106 ? -0.890 -13.663 -4.325 1.00 95.94 106 ASP A CA 1
ATOM 831 C C . ASP A 1 106 ? -1.322 -12.950 -3.028 1.00 95.94 106 ASP A C 1
ATOM 833 O O . ASP A 1 106 ? -0.905 -11.815 -2.764 1.00 95.94 106 ASP A O 1
ATOM 837 N N . PRO A 1 107 ? -2.178 -13.586 -2.200 1.00 93.75 107 PRO A N 1
ATOM 838 C CA . PRO A 1 107 ? -2.766 -12.939 -1.029 1.00 93.75 107 PRO A CA 1
ATOM 839 C C . PRO 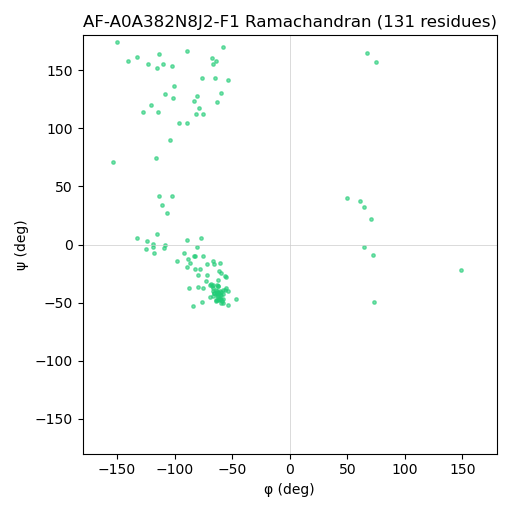A 1 107 ? -1.751 -12.472 0.013 1.00 93.75 107 PRO A C 1
ATOM 841 O O . PRO A 1 107 ? -2.044 -11.565 0.790 1.00 93.75 107 PRO A O 1
ATOM 844 N N . TYR A 1 108 ? -0.560 -13.065 0.026 1.00 90.69 108 TYR A N 1
ATOM 845 C CA . TYR A 1 108 ? 0.483 -12.774 1.005 1.00 90.69 108 TYR A CA 1
ATOM 846 C C . TYR A 1 108 ? 1.668 -12.001 0.416 1.00 90.69 108 TYR A C 1
ATOM 848 O O . TYR A 1 108 ? 2.542 -11.586 1.170 1.00 90.69 108 TYR A O 1
ATOM 856 N N . MET A 1 109 ? 1.652 -11.682 -0.885 1.00 91.44 109 MET A N 1
ATOM 857 C CA . MET A 1 109 ? 2.737 -10.972 -1.576 1.00 91.44 109 MET A CA 1
ATOM 858 C C . MET A 1 109 ? 4.071 -11.747 -1.546 1.00 91.44 109 MET A C 1
ATOM 860 O O . MET A 1 109 ? 5.141 -11.156 -1.387 1.00 91.44 109 MET A O 1
ATOM 864 N N . GLU A 1 110 ? 4.003 -13.072 -1.662 1.00 91.25 110 GLU A N 1
ATOM 865 C CA . GLU A 1 110 ? 5.157 -13.980 -1.612 1.00 91.25 110 GLU A CA 1
ATOM 866 C C . GLU A 1 110 ? 5.778 -14.202 -2.996 1.00 91.25 110 GLU A C 1
ATOM 868 O O . GLU A 1 110 ? 6.935 -14.614 -3.107 1.00 91.25 110 GLU A O 1
ATOM 873 N N . ASN A 1 111 ? 5.033 -13.914 -4.067 1.00 93.25 111 ASN A N 1
ATOM 874 C CA . ASN A 1 111 ? 5.507 -14.109 -5.426 1.00 93.25 111 ASN A CA 1
ATOM 875 C C . ASN A 1 111 ? 6.357 -12.907 -5.887 1.00 93.25 111 ASN A C 1
ATOM 877 O O . ASN A 1 111 ? 5.849 -11.782 -5.960 1.00 93.25 111 ASN A O 1
ATOM 881 N N . PRO A 1 112 ? 7.620 -13.113 -6.311 1.00 93.75 112 PRO A N 1
ATOM 882 C CA . PRO A 1 112 ? 8.453 -12.042 -6.863 1.00 93.75 112 PRO A CA 1
ATOM 883 C C . PRO A 1 112 ? 7.818 -11.314 -8.057 1.00 93.75 112 PRO A C 1
ATOM 885 O O . PRO A 1 112 ? 8.071 -10.127 -8.262 1.00 93.75 112 PRO A O 1
ATOM 888 N N . ASN A 1 113 ? 6.960 -11.990 -8.828 1.00 95.12 113 ASN A N 1
ATOM 889 C CA . ASN A 1 113 ? 6.244 -11.378 -9.949 1.00 95.12 113 ASN A CA 1
ATOM 890 C C . ASN A 1 113 ? 5.301 -10.259 -9.488 1.00 95.12 113 ASN A C 1
ATOM 892 O O . ASN A 1 113 ? 5.173 -9.247 -10.177 1.00 95.12 113 ASN A O 1
ATOM 896 N N . THR A 1 114 ? 4.682 -10.403 -8.314 1.00 94.56 114 THR A N 1
ATOM 897 C CA . THR A 1 114 ? 3.846 -9.357 -7.713 1.00 94.56 114 THR A CA 1
ATOM 898 C C . THR A 1 114 ? 4.684 -8.125 -7.402 1.00 94.56 114 THR A C 1
ATOM 900 O O . THR A 1 114 ? 4.283 -7.009 -7.723 1.00 94.56 114 THR A O 1
ATOM 903 N N . LEU A 1 115 ? 5.890 -8.310 -6.857 1.00 92.31 115 LEU A N 1
ATOM 904 C CA . LEU A 1 115 ? 6.803 -7.203 -6.576 1.00 92.31 115 LEU A CA 1
ATOM 905 C C . LEU A 1 115 ? 7.217 -6.464 -7.858 1.00 92.31 115 LEU A C 1
ATOM 907 O O . LEU A 1 115 ? 7.169 -5.234 -7.895 1.00 92.31 115 LEU A O 1
ATOM 911 N N . TRP A 1 116 ? 7.558 -7.197 -8.922 1.00 94.06 116 TRP A N 1
ATOM 912 C CA . TRP A 1 116 ? 7.892 -6.605 -10.223 1.00 94.06 116 TRP A CA 1
ATOM 913 C C . TRP A 1 116 ? 6.716 -5.861 -10.857 1.00 94.06 116 TRP A C 1
ATOM 915 O O . TRP A 1 116 ? 6.901 -4.767 -11.393 1.00 94.06 116 TRP A O 1
ATOM 925 N N . LEU A 1 117 ? 5.502 -6.404 -10.752 1.00 94.38 117 LEU A N 1
ATOM 926 C CA . LEU A 1 117 ? 4.288 -5.730 -11.210 1.00 94.38 117 LEU A CA 1
ATOM 927 C C . LEU A 1 117 ? 4.060 -4.415 -10.454 1.00 94.38 117 LEU A C 1
ATOM 929 O O . LEU A 1 117 ? 3.809 -3.382 -11.075 1.00 94.38 117 LEU A O 1
ATOM 933 N N . LEU A 1 118 ? 4.175 -4.431 -9.124 1.00 92.75 118 LEU A N 1
ATOM 934 C CA . LEU A 1 118 ? 4.021 -3.234 -8.295 1.00 92.75 118 LEU A CA 1
ATOM 935 C C . LEU A 1 118 ? 5.092 -2.188 -8.617 1.00 92.75 118 LEU A C 1
ATOM 937 O O . LEU A 1 118 ? 4.774 -1.006 -8.734 1.00 92.75 118 LEU A O 1
ATOM 941 N N . HIS A 1 119 ? 6.339 -2.618 -8.820 1.00 90.88 119 HIS A N 1
ATOM 942 C CA . HIS A 1 119 ? 7.422 -1.742 -9.259 1.00 90.88 119 HIS A CA 1
ATOM 943 C C . HIS A 1 119 ? 7.099 -1.088 -10.610 1.00 90.88 119 HIS A C 1
ATOM 945 O O . HIS A 1 119 ? 7.126 0.136 -10.715 1.00 90.88 119 HIS A O 1
ATOM 951 N N . TRP A 1 120 ? 6.688 -1.877 -11.608 1.00 91.75 120 TRP A N 1
ATOM 952 C CA . TRP A 1 120 ? 6.262 -1.366 -12.914 1.00 91.75 120 TRP A CA 1
ATOM 953 C C . TRP A 1 120 ? 5.116 -0.348 -12.809 1.00 91.75 120 TRP A C 1
ATOM 955 O O . TRP A 1 120 ? 5.098 0.656 -13.520 1.00 91.75 120 TRP A O 1
ATOM 965 N N . ILE A 1 121 ? 4.156 -0.570 -11.905 1.00 91.31 121 ILE A N 1
ATOM 966 C CA . ILE A 1 121 ? 3.050 0.367 -11.658 1.00 91.31 121 ILE A CA 1
ATOM 967 C C 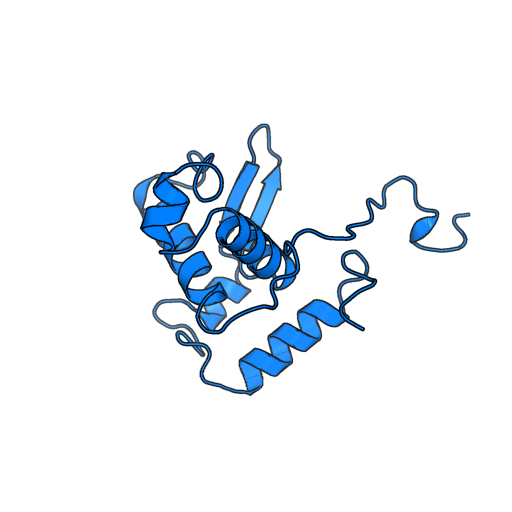. ILE A 1 121 ? 3.535 1.688 -11.049 1.00 91.31 121 ILE A C 1
ATOM 969 O O . ILE A 1 121 ? 3.017 2.752 -11.400 1.00 91.31 121 ILE A O 1
ATOM 973 N N . LEU A 1 122 ? 4.524 1.640 -10.160 1.00 87.69 122 LEU A N 1
ATOM 974 C CA . LEU A 1 122 ? 5.088 2.842 -9.552 1.00 87.69 122 LEU A CA 1
ATOM 975 C C . LEU A 1 122 ? 5.868 3.675 -10.575 1.00 87.69 122 LEU A C 1
ATOM 977 O O . LEU A 1 122 ? 5.660 4.886 -10.649 1.00 87.69 122 LEU A O 1
ATOM 981 N N . THR A 1 123 ? 6.702 3.038 -11.400 1.00 86.69 123 THR A N 1
ATOM 982 C CA . THR A 1 123 ? 7.569 3.739 -12.364 1.00 86.69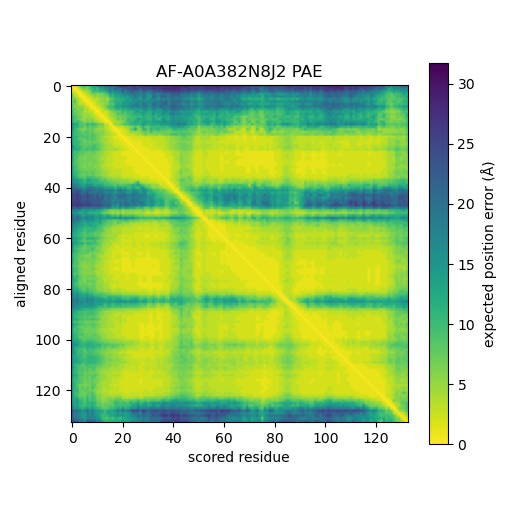 123 THR A CA 1
ATOM 983 C C . THR A 1 123 ? 6.796 4.313 -13.552 1.00 86.69 123 THR A C 1
ATOM 985 O O . THR A 1 123 ? 7.130 5.381 -14.064 1.00 86.69 123 THR A O 1
ATOM 988 N N . ARG A 1 124 ? 5.696 3.669 -13.964 1.00 84.25 124 ARG A N 1
ATOM 989 C CA . ARG A 1 124 ? 4.862 4.147 -15.081 1.00 84.25 124 ARG A CA 1
ATOM 990 C C . ARG A 1 124 ? 3.971 5.345 -14.742 1.00 84.25 124 ARG A C 1
ATOM 992 O O . ARG A 1 124 ? 3.330 5.867 -15.652 1.00 84.25 124 ARG A O 1
ATOM 999 N N . ASN A 1 125 ? 3.845 5.751 -13.473 1.00 75.62 125 ASN A N 1
ATOM 1000 C CA . ASN A 1 125 ? 2.909 6.804 -13.071 1.00 75.62 125 ASN A CA 1
ATOM 1001 C C . ASN A 1 125 ? 3.552 8.207 -13.143 1.00 75.62 125 ASN A C 1
ATOM 1003 O O . ASN A 1 125 ? 4.277 8.604 -12.228 1.00 75.62 125 ASN A O 1
ATOM 1007 N N . PRO A 1 126 ? 3.217 9.030 -14.159 1.00 65.75 126 PRO A N 1
ATOM 1008 C CA . PRO A 1 126 ? 3.844 10.329 -14.375 1.00 65.75 126 PRO A CA 1
ATOM 1009 C C . PRO A 1 126 ? 3.348 11.422 -13.420 1.00 65.75 126 PRO A C 1
ATOM 1011 O O . PRO A 1 126 ? 3.698 12.576 -13.638 1.00 65.75 126 PRO A O 1
ATOM 1014 N N . LYS A 1 127 ? 2.498 11.101 -12.429 1.00 65.25 127 LYS A N 1
ATOM 1015 C CA . LYS A 1 127 ? 2.104 12.007 -11.331 1.00 65.25 127 LYS A CA 1
ATOM 1016 C C . LYS A 1 127 ? 2.898 11.767 -10.041 1.00 65.25 127 LYS A C 1
ATOM 1018 O O . LYS A 1 127 ? 2.832 12.588 -9.130 1.00 65.25 127 LYS A O 1
ATOM 1023 N N . LYS A 1 128 ? 3.615 10.639 -9.936 1.00 64.38 128 LYS A N 1
ATOM 1024 C CA . LYS A 1 128 ? 4.382 10.218 -8.743 1.00 64.38 128 LYS A CA 1
ATOM 1025 C C . LYS A 1 128 ? 5.893 10.267 -9.009 1.00 64.38 128 LYS A C 1
ATOM 1027 O O . LYS A 1 128 ? 6.669 9.450 -8.535 1.00 64.38 128 LYS A O 1
ATOM 1032 N N . THR A 1 129 ? 6.277 11.245 -9.818 1.00 52.56 129 THR A N 1
ATOM 1033 C CA . THR A 1 129 ? 7.239 11.140 -10.926 1.00 52.56 129 THR A CA 1
ATOM 1034 C C . THR A 1 129 ? 8.705 11.221 -10.537 1.00 52.56 129 THR A C 1
ATOM 1036 O O . THR A 1 129 ? 9.541 11.004 -11.400 1.00 52.56 129 THR A O 1
ATOM 1039 N N . LEU A 1 130 ? 9.048 11.573 -9.297 1.00 53.34 130 LEU A N 1
ATOM 1040 C CA . LEU A 1 130 ? 10.414 12.022 -9.000 1.00 53.34 130 LEU A CA 1
ATOM 1041 C C . LEU A 1 130 ? 11.218 11.175 -8.013 1.00 53.34 130 LEU A C 1
ATOM 1043 O O . LEU A 1 130 ? 12.417 11.389 -7.925 1.00 53.34 130 LEU A O 1
ATOM 1047 N N . ASN A 1 131 ? 10.622 10.174 -7.354 1.00 52.69 131 ASN A N 1
ATOM 1048 C CA . ASN A 1 131 ? 11.346 9.336 -6.382 1.00 52.69 131 ASN A CA 1
ATOM 1049 C C . ASN A 1 131 ? 11.413 7.839 -6.739 1.00 52.69 131 ASN A C 1
ATOM 1051 O O . ASN A 1 131 ? 11.981 7.074 -5.965 1.00 52.69 131 ASN A O 1
ATOM 1055 N N . TYR A 1 132 ? 10.800 7.401 -7.845 1.00 55.47 132 TYR A N 1
ATOM 1056 C CA . TYR A 1 132 ? 10.642 5.969 -8.163 1.00 55.47 132 TYR A CA 1
ATOM 1057 C C . TYR A 1 132 ? 11.205 5.549 -9.530 1.00 55.47 132 TYR A C 1
ATOM 1059 O O . TYR A 1 132 ? 11.026 4.393 -9.904 1.00 55.47 132 TYR A O 1
ATOM 1067 N N . TYR A 1 133 ? 11.832 6.476 -10.262 1.00 45.25 133 TYR A N 1
ATOM 1068 C CA . TYR A 1 133 ? 12.675 6.167 -11.426 1.00 45.25 133 TYR A CA 1
ATOM 1069 C C . TYR A 1 133 ? 14.034 5.657 -10.955 1.00 45.25 133 TYR A C 1
ATOM 1071 O O . TYR A 1 133 ? 14.551 4.725 -11.606 1.00 45.25 133 TYR A O 1
#

Organism: NCBI:txid408172

Radius of gyration: 15.5 Å; Cα contacts (8 Å, |Δi|>4): 159; chains: 1; bounding box: 34×41×42 Å

Foldseek 3Di:
DQPDPVSDPPQDADDDQLLPDDDDFCLLLLVLCLQVVCCVPPNQPPPQPCLPDPVVCVSRVHDNSNSRNSVVLNVLLQQWDWDPPVGTTIHGDPQVCCQCNPPHPPNRCPDVVSVVSSLVSNPPDVRNHPPND

Secondary structure (DSSP, 8-state):
--SSTTS-TT-------STTPPPPTTHHHHHHHHHHHHHHHH-TT--S-TTTSHHHHHHHTS-HHHHHHHHHHHHHHTSEEEEEESEEEEEE-HHHHHHHSTT-S-TTS--HHHHHHHHHHHHT-TTSTTS--